Protein AF-B9ER68-F1 (afdb_monomer_lite)

Structure (mmCIF, N/CA/C/O backbone):
data_AF-B9ER68-F1
#
_entry.id   AF-B9ER68-F1
#
loop_
_atom_site.group_PDB
_atom_site.id
_atom_site.type_symbol
_atom_site.label_atom_id
_atom_site.label_alt_id
_atom_site.label_comp_id
_atom_site.label_asym_id
_atom_site.label_entity_id
_atom_site.label_seq_id
_atom_site.pdbx_PDB_ins_code
_atom_site.Cartn_x
_atom_site.Cartn_y
_atom_site.Cartn_z
_atom_site.occupancy
_atom_site.B_iso_or_equiv
_atom_site.auth_seq_id
_atom_site.auth_comp_id
_atom_site.auth_asym_id
_atom_site.auth_atom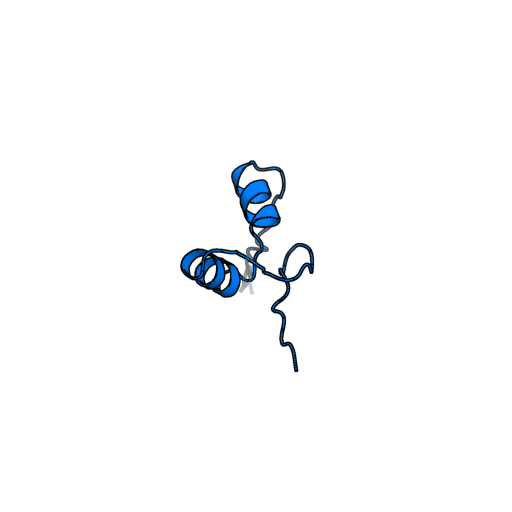_id
_atom_site.pdbx_PDB_model_num
ATOM 1 N N . MET A 1 1 ? 8.917 -17.363 -11.753 1.00 44.38 1 MET A N 1
ATOM 2 C CA . MET A 1 1 ? 8.133 -17.203 -10.512 1.00 44.38 1 MET A CA 1
ATOM 3 C C . MET A 1 1 ? 7.970 -15.713 -10.304 1.00 44.38 1 MET A C 1
ATOM 5 O O . MET A 1 1 ? 8.888 -15.070 -9.812 1.00 44.38 1 MET A O 1
ATOM 9 N N . ASP A 1 2 ? 6.859 -15.156 -10.774 1.00 54.53 2 ASP A N 1
ATOM 10 C CA . ASP A 1 2 ? 6.521 -13.748 -10.583 1.00 54.53 2 ASP A CA 1
ATOM 11 C C . ASP A 1 2 ? 6.099 -13.538 -9.130 1.00 54.53 2 ASP A C 1
ATOM 13 O O . ASP A 1 2 ? 4.935 -13.692 -8.764 1.00 54.53 2 ASP A O 1
ATOM 17 N N . SER A 1 3 ? 7.073 -13.247 -8.269 1.00 65.06 3 SER A N 1
ATOM 18 C CA . SER A 1 3 ? 6.819 -12.862 -6.880 1.00 65.06 3 SER A CA 1
ATOM 19 C C . SER A 1 3 ? 6.285 -11.429 -6.840 1.00 65.06 3 SER A C 1
ATOM 21 O O . SER A 1 3 ? 6.978 -10.501 -6.421 1.00 65.06 3 SER A O 1
ATOM 23 N N . SER A 1 4 ? 5.055 -11.229 -7.312 1.00 78.38 4 SER A N 1
ATOM 24 C CA . SER A 1 4 ? 4.344 -9.962 -7.161 1.00 78.38 4 SER A CA 1
ATOM 25 C C . SER A 1 4 ? 4.043 -9.739 -5.680 1.00 78.38 4 SER A C 1
ATOM 27 O O . SER A 1 4 ? 3.275 -10.477 -5.065 1.00 78.38 4 SER A O 1
ATOM 29 N N . ILE A 1 5 ? 4.666 -8.721 -5.088 1.00 86.81 5 ILE A N 1
ATOM 30 C CA . ILE A 1 5 ? 4.414 -8.351 -3.694 1.00 86.81 5 ILE A CA 1
ATOM 31 C C . ILE A 1 5 ? 3.026 -7.717 -3.620 1.00 86.81 5 ILE A C 1
ATOM 33 O O . ILE A 1 5 ? 2.728 -6.763 -4.337 1.00 86.81 5 ILE A O 1
ATOM 37 N N . LEU A 1 6 ? 2.171 -8.262 -2.757 1.00 89.56 6 LEU A N 1
ATOM 38 C CA . LEU A 1 6 ? 0.802 -7.793 -2.572 1.00 89.56 6 LEU A CA 1
ATOM 39 C C . LEU A 1 6 ? 0.728 -6.742 -1.459 1.00 89.56 6 LEU A C 1
ATOM 41 O O . LEU A 1 6 ? 1.424 -6.828 -0.444 1.00 89.56 6 LEU A O 1
ATOM 45 N N . CYS A 1 7 ? -0.153 -5.763 -1.640 1.00 90.12 7 CYS A N 1
ATOM 46 C CA . CYS A 1 7 ? -0.496 -4.762 -0.644 1.00 90.12 7 CYS A CA 1
ATOM 47 C C . CYS A 1 7 ? -1.142 -5.428 0.573 1.00 90.12 7 CYS A C 1
ATOM 49 O O . CYS A 1 7 ? -2.094 -6.199 0.447 1.00 90.12 7 CYS A O 1
ATOM 51 N N . ARG A 1 8 ? -0.677 -5.074 1.769 1.00 88.12 8 ARG A N 1
ATOM 52 C CA . ARG A 1 8 ? -1.188 -5.606 3.035 1.00 88.12 8 ARG A CA 1
ATOM 53 C C . ARG A 1 8 ? -2.643 -5.218 3.314 1.00 88.12 8 ARG A C 1
ATOM 55 O O . ARG A 1 8 ? -3.319 -5.936 4.042 1.00 88.12 8 ARG A O 1
ATOM 62 N N . TYR A 1 9 ? -3.107 -4.093 2.773 1.00 87.69 9 TYR A N 1
ATOM 63 C CA . TYR A 1 9 ? -4.441 -3.563 3.062 1.00 87.69 9 TYR A CA 1
ATOM 64 C C . TYR A 1 9 ? -5.513 -4.074 2.100 1.00 87.69 9 TYR A C 1
ATOM 66 O O . TYR A 1 9 ? -6.612 -4.395 2.537 1.00 87.69 9 TYR A O 1
ATOM 74 N N . CYS A 1 10 ? -5.207 -4.170 0.803 1.00 88.88 10 CYS A N 1
ATOM 75 C CA . CYS A 1 10 ? -6.190 -4.544 -0.221 1.00 88.88 10 CYS A CA 1
ATOM 76 C C . CYS A 1 10 ? -5.857 -5.833 -0.984 1.00 88.88 10 CYS A C 1
ATOM 78 O O . CYS A 1 10 ? -6.651 -6.260 -1.815 1.00 88.88 10 CYS A O 1
ATOM 80 N N . GLY A 1 11 ? -4.685 -6.438 -0.759 1.00 87.88 11 GLY A N 1
ATOM 81 C CA . GLY A 1 11 ? -4.257 -7.661 -1.446 1.00 87.88 11 GLY A CA 1
ATOM 82 C C . GLY A 1 11 ? -3.914 -7.488 -2.930 1.00 87.88 11 GLY A C 1
ATOM 83 O O . GLY A 1 11 ? -3.541 -8.465 -3.573 1.00 87.88 11 GLY A O 1
ATOM 84 N N . LYS A 1 12 ? -4.009 -6.274 -3.490 1.00 89.19 12 LYS A N 1
ATOM 85 C CA . LYS A 1 12 ? -3.614 -5.996 -4.880 1.00 89.19 12 LYS A CA 1
ATOM 86 C C . LYS A 1 12 ? -2.094 -6.009 -5.035 1.00 89.19 12 LYS A C 1
ATOM 88 O O . LYS A 1 12 ? -1.378 -5.623 -4.113 1.00 89.19 12 LYS A O 1
ATOM 93 N N . ALA A 1 13 ? -1.601 -6.399 -6.208 1.00 88.62 13 ALA A N 1
ATOM 94 C CA . ALA A 1 13 ? -0.178 -6.318 -6.524 1.00 88.62 13 ALA A CA 1
ATOM 95 C C . ALA A 1 13 ? 0.323 -4.867 -6.453 1.00 88.62 13 ALA A C 1
ATOM 97 O O . ALA A 1 13 ? -0.319 -3.950 -6.966 1.00 88.62 13 ALA A O 1
ATOM 98 N N . ILE A 1 14 ? 1.466 -4.670 -5.799 1.00 89.38 14 ILE A N 1
ATOM 99 C CA . ILE A 1 14 ? 2.143 -3.379 -5.751 1.00 89.38 14 ILE A CA 1
ATOM 100 C C . ILE A 1 14 ? 2.840 -3.167 -7.093 1.00 89.38 14 ILE A C 1
ATOM 102 O O . ILE A 1 14 ? 3.835 -3.824 -7.404 1.00 89.38 14 ILE A O 1
ATOM 106 N N . SER A 1 15 ? 2.316 -2.215 -7.855 1.00 85.06 15 SER A N 1
ATOM 107 C CA . SER A 1 15 ? 2.869 -1.762 -9.126 1.00 85.06 15 SER A CA 1
ATOM 108 C C . SER A 1 15 ? 2.985 -0.242 -9.095 1.00 85.06 15 SER A C 1
ATOM 110 O O . SER A 1 15 ? 2.067 0.433 -8.638 1.00 85.06 15 SER A O 1
ATOM 112 N N . SER A 1 16 ? 4.117 0.278 -9.561 1.00 84.62 16 SER A N 1
ATOM 113 C CA . SER A 1 16 ? 4.309 1.693 -9.883 1.00 84.62 16 SER A CA 1
ATOM 114 C C . SER A 1 16 ? 5.210 1.781 -11.116 1.00 84.62 16 SER A C 1
ATOM 116 O O . SER A 1 16 ? 6.105 0.942 -11.289 1.00 84.62 16 SER A O 1
ATOM 118 N N . ASP A 1 17 ? 4.941 2.772 -11.962 1.00 87.25 17 ASP A N 1
ATOM 119 C CA . ASP A 1 17 ? 5.733 3.139 -13.137 1.00 87.25 17 ASP A CA 1
ATOM 120 C C . ASP A 1 17 ? 7.098 3.726 -12.756 1.00 87.25 17 ASP A C 1
ATOM 122 O O . ASP A 1 17 ? 8.058 3.641 -13.526 1.00 87.25 17 ASP A O 1
ATOM 126 N N . TYR A 1 18 ? 7.213 4.277 -11.545 1.00 86.88 18 TYR A N 1
ATOM 127 C CA . TYR A 1 18 ? 8.437 4.890 -11.062 1.00 86.88 18 TYR A CA 1
ATOM 128 C C . TYR A 1 18 ? 9.185 3.947 -10.107 1.00 86.88 18 TYR A C 1
ATOM 130 O O . TYR A 1 18 ? 8.627 3.489 -9.105 1.00 86.88 18 TYR A O 1
ATOM 138 N N . PRO A 1 19 ? 10.479 3.665 -10.354 1.00 85.00 19 PRO A N 1
ATOM 139 C CA . PRO A 1 19 ? 11.238 2.720 -9.536 1.00 85.00 19 PRO A CA 1
ATOM 140 C C . PRO A 1 19 ? 11.389 3.178 -8.078 1.00 85.00 19 PRO A C 1
ATOM 142 O O . PRO A 1 19 ? 11.271 2.356 -7.173 1.00 85.00 19 PRO A O 1
ATOM 145 N N . TRP A 1 20 ? 11.565 4.482 -7.841 1.00 86.31 20 TRP A N 1
ATOM 146 C CA . TRP A 1 20 ? 11.698 5.052 -6.494 1.00 86.31 20 TRP A CA 1
ATOM 147 C C . TRP A 1 20 ? 10.402 4.938 -5.679 1.00 86.31 20 TRP A C 1
ATOM 149 O O . TRP A 1 20 ? 10.436 4.619 -4.491 1.00 86.31 20 TRP A O 1
ATOM 159 N N . GLU A 1 21 ? 9.247 5.127 -6.322 1.00 85.75 21 GLU A N 1
ATOM 160 C CA . GLU A 1 21 ? 7.951 4.894 -5.686 1.00 85.75 21 GLU A CA 1
ATOM 161 C C . GLU A 1 21 ? 7.769 3.418 -5.394 1.00 85.75 21 GLU A C 1
ATOM 163 O O . GLU A 1 21 ? 7.406 3.052 -4.281 1.00 85.75 21 GLU A O 1
ATOM 168 N N . LYS A 1 22 ? 8.070 2.553 -6.368 1.00 85.88 22 LYS A N 1
ATOM 169 C CA . LYS A 1 22 ? 7.961 1.109 -6.190 1.00 85.88 22 LYS A CA 1
ATOM 170 C C . LYS A 1 22 ? 8.745 0.648 -4.964 1.00 85.88 22 LYS A C 1
ATOM 172 O O . LYS A 1 22 ? 8.183 -0.076 -4.150 1.00 85.88 22 LYS A O 1
ATOM 177 N N . GLU A 1 23 ? 9.986 1.091 -4.774 1.00 87.69 23 GLU A N 1
ATOM 178 C CA . GLU A 1 23 ? 10.761 0.757 -3.571 1.00 87.69 23 GLU A CA 1
ATOM 179 C C . GLU A 1 23 ? 10.075 1.223 -2.278 1.00 87.69 23 GLU A C 1
ATOM 181 O O . GLU A 1 23 ? 9.905 0.423 -1.354 1.00 87.69 23 GLU A O 1
ATOM 186 N N . ALA A 1 24 ? 9.596 2.468 -2.221 1.00 86.88 24 ALA A N 1
ATOM 187 C CA . ALA A 1 24 ? 8.884 2.993 -1.053 1.00 86.88 24 ALA A CA 1
ATOM 188 C C . ALA A 1 24 ? 7.584 2.219 -0.746 1.00 86.88 24 ALA A C 1
ATOM 190 O O . ALA A 1 24 ? 7.298 1.896 0.416 1.00 86.88 24 ALA A O 1
ATOM 191 N N . LEU A 1 25 ? 6.816 1.871 -1.783 1.00 88.25 25 LEU A N 1
ATOM 192 C CA . LEU A 1 25 ? 5.587 1.080 -1.689 1.00 88.25 25 LEU A CA 1
ATOM 193 C C . LEU A 1 25 ? 5.879 -0.348 -1.205 1.00 88.25 25 LEU A C 1
ATOM 195 O O . LEU A 1 25 ? 5.161 -0.881 -0.354 1.00 88.25 25 LEU A O 1
ATOM 199 N N . LEU A 1 26 ? 6.959 -0.959 -1.703 1.00 86.69 26 LEU A N 1
ATOM 200 C CA . LEU A 1 26 ? 7.405 -2.295 -1.305 1.00 86.69 26 LEU A CA 1
ATOM 201 C C . LEU A 1 26 ? 7.873 -2.338 0.155 1.00 86.69 26 LEU A C 1
ATOM 203 O O . LEU A 1 26 ? 7.502 -3.271 0.873 1.00 86.69 26 LEU A O 1
ATOM 207 N N . ILE A 1 27 ? 8.616 -1.324 0.619 1.00 87.38 27 ILE A N 1
ATOM 208 C CA . ILE A 1 27 ? 9.043 -1.191 2.025 1.00 87.38 27 ILE A CA 1
ATOM 209 C C . ILE A 1 27 ? 7.821 -1.144 2.947 1.00 87.38 27 ILE A C 1
ATOM 211 O O . ILE A 1 27 ? 7.746 -1.873 3.939 1.00 87.38 27 ILE A O 1
ATOM 215 N N . ASN A 1 28 ? 6.825 -0.334 2.587 1.00 84.00 28 ASN A N 1
ATOM 216 C CA . ASN A 1 28 ? 5.591 -0.202 3.358 1.00 84.00 28 ASN A CA 1
ATOM 217 C C . ASN A 1 28 ? 4.601 -1.353 3.126 1.00 84.00 28 ASN A C 1
ATOM 219 O O . ASN A 1 28 ? 3.572 -1.417 3.803 1.00 84.00 28 ASN A O 1
ATOM 223 N N . LYS A 1 29 ? 4.875 -2.253 2.171 1.00 88.50 29 LYS A N 1
ATOM 224 C CA . LYS A 1 29 ? 3.951 -3.295 1.692 1.00 88.50 29 LYS A CA 1
ATOM 225 C C . LYS A 1 29 ? 2.547 -2.741 1.431 1.00 88.50 29 LYS A C 1
ATOM 227 O O . LYS A 1 29 ? 1.547 -3.362 1.792 1.00 88.50 29 LYS A O 1
ATOM 232 N N . SER A 1 30 ? 2.480 -1.548 0.852 1.00 89.44 30 SER A N 1
ATOM 233 C CA . SER A 1 30 ? 1.253 -0.773 0.675 1.00 89.44 30 SER A CA 1
ATOM 234 C C . SER A 1 30 ? 1.213 -0.235 -0.747 1.00 89.44 30 SER A C 1
ATOM 236 O O . SER A 1 30 ? 2.212 0.293 -1.216 1.00 89.44 30 SER A O 1
ATOM 238 N N . CYS A 1 31 ? 0.093 -0.390 -1.453 1.00 90.56 31 CYS A N 1
ATOM 239 C CA . CYS A 1 31 ? -0.080 0.223 -2.771 1.00 90.56 31 CYS A CA 1
ATOM 240 C C . CYS A 1 31 ? -0.464 1.703 -2.641 1.00 90.56 31 CYS A C 1
ATOM 242 O O . CYS A 1 31 ? -0.987 2.114 -1.602 1.00 90.56 31 CYS A O 1
ATOM 244 N N . MET A 1 32 ? -0.258 2.469 -3.718 1.00 88.31 32 MET A N 1
ATOM 245 C CA . MET A 1 32 ? -0.613 3.891 -3.771 1.00 88.31 32 MET A CA 1
ATOM 246 C C . MET A 1 32 ? -2.063 4.150 -3.374 1.00 88.31 32 MET A C 1
ATOM 248 O O . MET A 1 32 ? -2.294 4.976 -2.510 1.00 88.31 32 MET A O 1
ATOM 252 N N . GLU A 1 33 ? -3.031 3.410 -3.931 1.00 89.12 33 GLU A N 1
ATOM 253 C CA . GLU A 1 33 ? -4.454 3.619 -3.609 1.00 89.12 33 GLU A CA 1
ATOM 254 C C . GLU A 1 33 ? -4.733 3.528 -2.104 1.00 89.12 33 GLU A C 1
ATOM 256 O O . GLU A 1 33 ? -5.564 4.255 -1.572 1.00 89.12 33 GLU A O 1
ATOM 261 N N . CYS A 1 34 ? -4.076 2.602 -1.400 1.00 88.69 34 CYS A N 1
ATOM 262 C CA . CYS A 1 34 ? -4.271 2.483 0.037 1.00 88.69 34 CYS A CA 1
ATOM 263 C C . CYS A 1 34 ? -3.591 3.622 0.790 1.00 88.69 34 CYS A C 1
ATOM 265 O O . CYS A 1 34 ? -4.182 4.102 1.746 1.00 88.69 34 CYS A O 1
ATOM 267 N N . LEU A 1 35 ? -2.393 4.045 0.371 1.00 86.56 35 LEU A N 1
ATOM 268 C CA . LEU A 1 35 ? -1.699 5.195 0.958 1.00 86.56 35 LEU A CA 1
ATOM 269 C C . LEU A 1 35 ? -2.495 6.485 0.778 1.00 86.56 35 LEU A C 1
ATOM 271 O O . LEU A 1 35 ? -2.746 7.164 1.763 1.00 86.56 35 LEU A O 1
ATOM 275 N N . ASP A 1 36 ? -2.991 6.741 -0.428 1.00 87.88 36 ASP A N 1
ATOM 276 C CA . ASP A 1 36 ? -3.829 7.899 -0.727 1.00 87.88 36 ASP A CA 1
ATOM 277 C C . ASP A 1 36 ? -5.081 7.919 0.160 1.00 87.88 36 ASP A C 1
ATOM 279 O O . ASP A 1 36 ? -5.363 8.914 0.822 1.00 87.88 36 ASP A O 1
ATOM 283 N N . LYS A 1 37 ? -5.776 6.785 0.308 1.00 87.88 37 LYS A N 1
ATOM 284 C CA . LYS A 1 37 ? -6.918 6.699 1.229 1.00 87.88 37 LYS A CA 1
ATOM 285 C C . LYS A 1 37 ? -6.533 6.912 2.693 1.00 87.88 37 LYS A C 1
ATOM 287 O O . LYS A 1 37 ? -7.362 7.373 3.468 1.00 87.88 37 LYS A O 1
ATOM 292 N N . ILE A 1 38 ? -5.318 6.557 3.106 1.00 86.12 38 ILE A N 1
ATOM 293 C CA . ILE A 1 38 ? -4.832 6.820 4.469 1.00 86.12 38 ILE A CA 1
ATOM 294 C C . ILE A 1 38 ? -4.582 8.319 4.651 1.00 86.12 38 ILE A C 1
ATOM 296 O O . ILE A 1 38 ? -4.995 8.878 5.665 1.00 86.12 38 ILE A O 1
ATOM 300 N N . GLU A 1 39 ? -3.943 8.963 3.674 1.00 86.62 39 GLU A N 1
ATOM 301 C CA . GLU A 1 39 ? -3.659 10.402 3.688 1.00 86.62 39 GLU A CA 1
ATOM 302 C C . GLU A 1 39 ? -4.944 11.238 3.627 1.00 86.62 39 GLU A C 1
ATOM 304 O O . GLU A 1 39 ? -5.08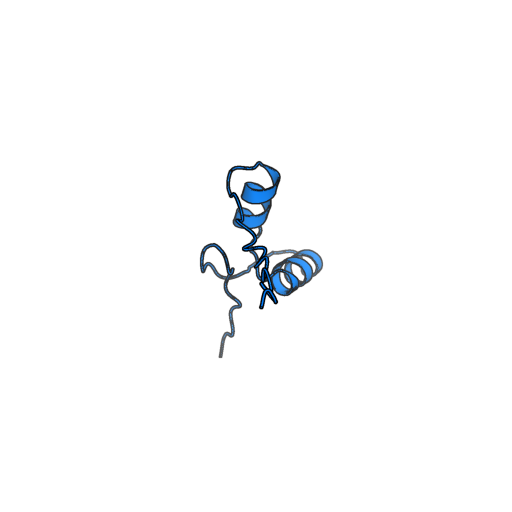7 12.195 4.386 1.00 86.62 39 GLU A O 1
ATOM 309 N N . ASN A 1 40 ? -5.920 10.819 2.819 1.00 87.69 40 ASN A N 1
ATOM 310 C CA . ASN A 1 40 ? -7.256 11.417 2.753 1.00 87.69 40 ASN A CA 1
ATOM 311 C C . ASN A 1 40 ? -8.157 11.038 3.948 1.00 87.69 40 ASN A C 1
ATOM 313 O O . ASN A 1 40 ? -9.261 11.565 4.085 1.00 87.69 40 ASN A O 1
ATOM 317 N N . GLY A 1 41 ? -7.716 10.130 4.826 1.00 82.50 41 GLY A N 1
ATOM 318 C CA . GLY A 1 41 ? -8.479 9.679 5.995 1.00 82.50 41 GLY A CA 1
ATOM 319 C C . GLY A 1 41 ? -9.652 8.736 5.688 1.00 82.50 41 GLY A C 1
ATOM 320 O O . GLY A 1 41 ? -10.416 8.395 6.589 1.00 82.50 41 GLY A O 1
ATOM 321 N N . GLU A 1 42 ? -9.790 8.273 4.446 1.00 84.19 42 GLU A N 1
ATOM 322 C CA . GLU A 1 42 ? -10.782 7.279 4.022 1.00 84.19 42 GLU A CA 1
ATOM 323 C C . GLU A 1 42 ? -10.457 5.859 4.515 1.00 84.19 42 GLU A C 1
ATOM 325 O O . GLU A 1 42 ? -11.351 5.024 4.668 1.00 84.19 42 GLU A O 1
ATOM 330 N N . LEU A 1 43 ? -9.179 5.562 4.775 1.00 77.06 43 LEU A N 1
ATOM 331 C CA . LEU A 1 43 ? -8.721 4.265 5.269 1.00 77.06 43 LEU A CA 1
ATOM 332 C C . LEU A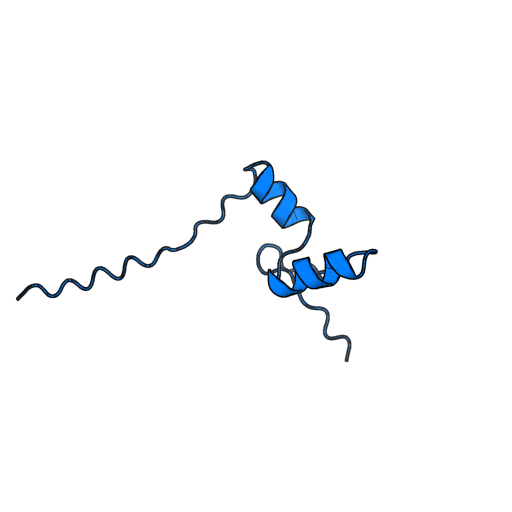 1 43 ? -8.057 4.426 6.636 1.00 77.06 43 LEU A C 1
ATOM 334 O O . LEU A 1 43 ? -6.880 4.753 6.769 1.00 77.06 43 LEU A O 1
ATOM 338 N N . ILE A 1 44 ? -8.840 4.151 7.679 1.00 75.62 44 ILE A N 1
ATOM 339 C CA . ILE A 1 44 ? -8.379 4.185 9.066 1.00 75.62 44 ILE A CA 1
ATOM 340 C C . ILE A 1 44 ? -7.574 2.914 9.337 1.00 75.62 44 ILE A C 1
ATOM 342 O O . ILE A 1 44 ? -8.129 1.844 9.607 1.00 75.62 44 ILE A O 1
ATOM 346 N N . ILE A 1 45 ? -6.245 3.019 9.304 1.00 73.00 45 ILE A N 1
ATOM 347 C CA . ILE A 1 45 ? -5.400 1.947 9.824 1.00 73.00 45 ILE A CA 1
ATOM 348 C C . ILE A 1 45 ? -5.500 1.999 11.343 1.00 73.00 45 ILE A C 1
ATOM 350 O O . ILE A 1 45 ? -4.808 2.776 12.004 1.00 73.00 45 ILE A O 1
ATOM 354 N N . GLN A 1 46 ? -6.330 1.134 11.924 1.00 62.78 46 GLN A N 1
ATOM 355 C CA . GLN A 1 46 ? -6.182 0.816 13.335 1.00 62.78 46 GLN A CA 1
ATOM 356 C C . GLN A 1 46 ? -4.829 0.127 13.513 1.00 62.78 46 GLN A C 1
ATOM 358 O O . GLN A 1 46 ? -4.699 -1.094 13.383 1.00 62.78 46 GLN A O 1
ATOM 363 N N . ARG A 1 47 ? -3.792 0.910 13.836 1.00 60.03 47 ARG A N 1
ATOM 364 C CA . ARG A 1 47 ? -2.644 0.370 14.556 1.00 60.03 47 ARG A CA 1
ATOM 365 C C . ARG A 1 47 ? -3.248 -0.270 15.795 1.00 60.03 47 ARG A C 1
ATOM 367 O O . ARG A 1 47 ? -3.686 0.435 16.700 1.00 60.03 47 ARG A O 1
ATOM 374 N N . ARG A 1 48 ? -3.276 -1.604 15.840 1.00 56.44 48 ARG A N 1
ATOM 375 C CA . ARG A 1 48 ? -3.294 -2.301 17.121 1.00 56.44 48 ARG A CA 1
ATOM 376 C C . ARG A 1 48 ? -1.993 -1.901 17.794 1.00 56.44 48 ARG A C 1
ATOM 378 O O . ARG A 1 48 ? -0.966 -2.554 17.633 1.00 56.44 48 ARG A O 1
ATOM 385 N N . ILE A 1 49 ? -2.019 -0.767 18.482 1.00 58.59 49 ILE A N 1
ATOM 386 C CA . ILE A 1 49 ? -1.126 -0.549 19.594 1.00 58.59 49 ILE A CA 1
ATOM 387 C C . ILE A 1 49 ? -1.585 -1.640 20.547 1.00 58.59 49 ILE A C 1
ATOM 389 O O . ILE A 1 49 ? -2.596 -1.494 21.228 1.00 58.59 49 ILE A O 1
ATOM 393 N N . SER A 1 50 ? -0.926 -2.798 20.494 1.00 48.81 50 SER A N 1
ATOM 394 C CA . SER A 1 50 ? -0.931 -3.685 21.637 1.00 48.81 50 SER A CA 1
ATOM 395 C C . SER A 1 50 ? -0.314 -2.847 22.745 1.00 48.81 50 SER A C 1
ATOM 397 O O . SER A 1 50 ? 0.900 -2.845 22.937 1.00 48.81 50 SER A O 1
ATOM 399 N N . THR A 1 51 ? -1.139 -2.088 23.462 1.00 51.91 51 THR A N 1
ATOM 400 C CA . THR A 1 51 ? -0.903 -1.881 24.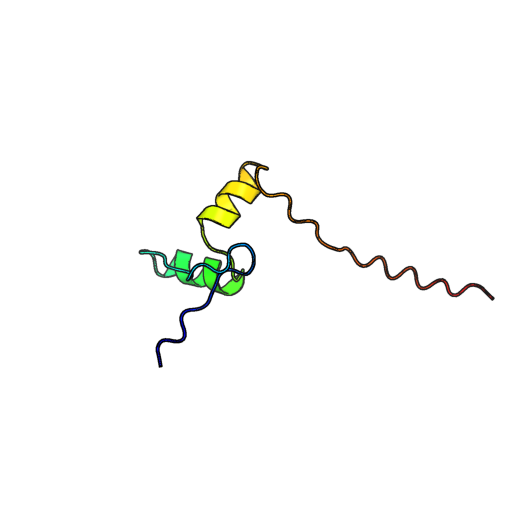873 1.00 51.91 51 THR A CA 1
ATOM 401 C C . THR A 1 51 ? -0.960 -3.287 25.445 1.00 51.91 51 THR A C 1
ATOM 403 O O . THR A 1 51 ? -1.990 -3.773 25.902 1.00 51.91 51 THR A O 1
ATOM 406 N N . THR A 1 52 ? 0.173 -3.990 25.372 1.00 50.03 52 THR A N 1
ATOM 407 C CA . THR A 1 52 ? 0.504 -4.981 26.377 1.00 50.03 52 THR A CA 1
ATOM 408 C C . THR A 1 52 ? 0.545 -4.175 27.666 1.00 50.03 52 THR A C 1
ATOM 410 O O . THR 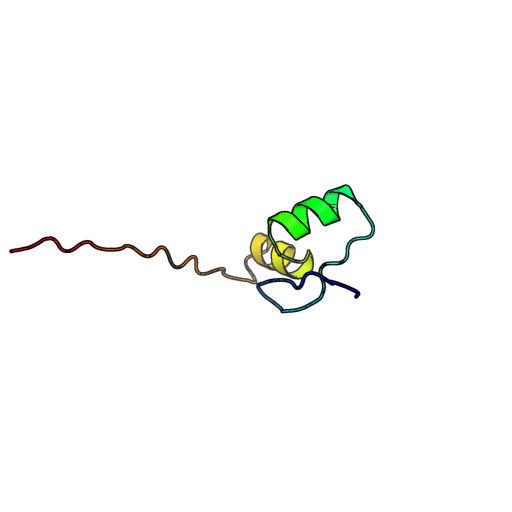A 1 52 ? 1.598 -3.712 28.099 1.00 50.03 52 THR A O 1
ATOM 413 N N . ASN A 1 53 ? -0.634 -3.938 28.244 1.00 52.03 53 ASN A N 1
ATOM 414 C CA . ASN A 1 53 ? -0.779 -3.772 29.666 1.00 52.03 53 ASN A CA 1
ATOM 415 C C . ASN A 1 53 ? -0.231 -5.078 30.217 1.00 52.03 53 ASN A C 1
ATOM 417 O O . ASN A 1 53 ? -0.934 -6.077 30.347 1.00 52.03 53 ASN A O 1
ATOM 421 N N . LYS A 1 54 ? 1.076 -5.090 30.470 1.00 50.16 54 LYS A N 1
ATOM 422 C CA . LYS A 1 54 ? 1.652 -5.977 31.454 1.00 50.16 54 LYS A CA 1
ATOM 423 C C . LYS A 1 54 ? 1.029 -5.489 32.765 1.00 50.16 54 LYS A C 1
ATOM 425 O O . LYS A 1 54 ? 1.599 -4.646 33.449 1.00 50.16 54 LYS A O 1
ATOM 430 N N . GLN A 1 55 ? -0.196 -5.937 33.054 1.00 53.06 55 GLN A N 1
ATOM 431 C CA . GLN A 1 55 ? -0.699 -6.004 34.417 1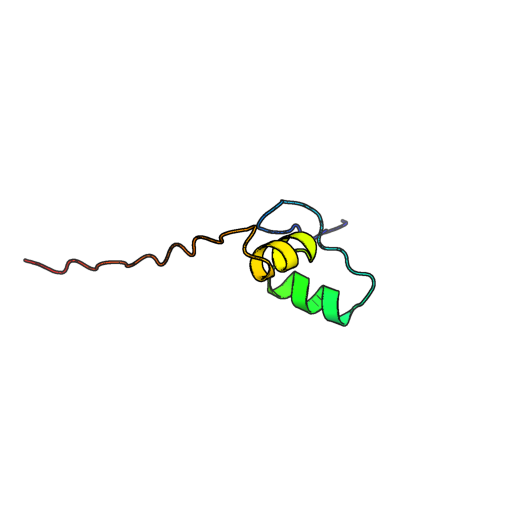.00 53.06 55 GLN A CA 1
ATOM 432 C C . GLN A 1 55 ? 0.270 -6.941 35.137 1.00 53.06 55 GLN A C 1
ATOM 434 O O . GLN A 1 55 ? 0.118 -8.154 35.112 1.00 53.06 55 GLN A O 1
ATOM 439 N N . CYS A 1 56 ? 1.344 -6.371 35.672 1.00 49.25 56 CYS A N 1
ATOM 440 C CA . CYS A 1 56 ? 2.076 -6.962 36.774 1.00 49.25 56 CYS A CA 1
ATOM 441 C C . CYS A 1 56 ? 1.475 -6.315 38.019 1.00 49.25 56 CYS A C 1
ATOM 443 O O . CYS A 1 56 ? 2.005 -5.344 38.555 1.00 49.25 56 CYS A O 1
ATOM 445 N N . GLY A 1 57 ? 0.267 -6.761 38.340 1.00 57.03 57 GLY A N 1
ATOM 446 C CA . GLY A 1 57 ? -0.336 -6.597 39.647 1.00 57.03 57 GLY A CA 1
ATOM 447 C C . GLY A 1 57 ? -0.410 -7.981 40.271 1.00 57.03 57 GLY A C 1
ATOM 448 O O . GLY A 1 57 ? -0.703 -8.935 39.551 1.00 57.03 57 GLY A O 1
ATOM 449 N N . GLU A 1 58 ? -0.160 -7.999 41.578 1.00 51.81 58 GLU A N 1
ATOM 450 C CA . GLU A 1 58 ? -0.042 -9.135 42.509 1.00 51.81 58 GLU A CA 1
ATOM 451 C C . GLU A 1 58 ? 1.375 -9.700 42.681 1.00 51.81 58 GLU A C 1
ATOM 453 O O . GLU A 1 58 ? 1.943 -10.304 41.744 1.00 51.81 58 GLU A O 1
#

Secondary structure (DSSP, 8-state):
----PBPTTT--B---SSHHHHHHHHHHT--HHHHHHHHTTSS---------------

Sequence (58 aa):
MDSSILCRYCGKAISSDYPWEKEALLINKSCMECLDKIENGELIIQRRISTTNKQCGE

Radius of gyration: 16.04 Å; chains: 1; bounding box: 22×29×56 Å

Organism: Prochlorococcus marinus (strain MIT 9313) (NCBI:txid74547)

Foldseek 3Di:
DPPQQAAPPPRHGADDPDPVVSVVCVVNSHHPVQVVCVVVVVDDPPPPPPPPPPPPDD

pLDDT: mean 77.38, std 14.98, range [44.38, 90.56]